Protein AF-A0A370EHD8-F1 (afdb_monomer)

pLDDT: mean 83.53, std 10.85, range [43.06, 94.75]

Sequence (79 aa):
MDTREITLKPLPQCATKAELMNWYLKSNYTADMIRKSINQIIADTRGLPIDKAKFVKNIRAKELTLFVKEFDVPVGYKL

Solvent-accessible surface area (backbone atoms only — not comparable to full-atom values): 4742 Å² total; per-residue (Å²): 132,90,81,70,80,80,80,57,40,71,63,70,64,60,47,38,58,66,56,54,47,62,51,40,62,80,44,102,50,53,73,65,57,55,52,51,50,54,20,46,45,45,9,67,78,67,76,40,60,55,78,61,26,62,73,56,54,74,41,50,46,71,49,49,51,53,49,36,71,74,71,47,78,46,86,66,44,38,133

Foldseek 3Di:
DPPDPLQFAADDQKDWLVRQLVLCVPPPDDSVRSLQLLLVLQCVVVVHDSVVSSPDGMAGSVSVVVSCVVRPDGPRHDD

Secondary structure (DSSP, 8-state):
-------PEEPPS-EEHHHHHHHHTTTT--HHHHHHHHHHHHHHHHT--HHHHTT--EE-HHHHHHHHHHH-PPTTEE-

Structure (mmCIF, N/CA/C/O backbone):
data_AF-A0A370EHD8-F1
#
_entry.id   AF-A0A370EHD8-F1
#
loop_
_atom_site.group_PDB
_atom_site.id
_atom_site.type_symbol
_atom_site.label_atom_id
_atom_site.label_alt_id
_atom_site.label_comp_id
_atom_site.label_asym_id
_atom_site.label_entity_id
_atom_site.label_seq_id
_atom_site.pdbx_PDB_in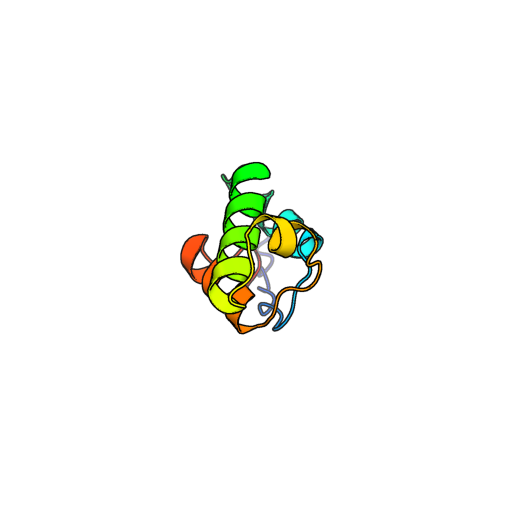s_code
_atom_site.Cartn_x
_atom_site.Cartn_y
_atom_site.Cartn_z
_atom_site.occupancy
_atom_site.B_iso_or_equiv
_atom_site.auth_seq_id
_atom_site.auth_comp_id
_atom_site.auth_asym_id
_atom_site.auth_atom_id
_atom_site.pdbx_PDB_model_num
ATOM 1 N N . MET A 1 1 ? 20.458 -11.273 -29.794 1.00 43.06 1 MET A N 1
ATOM 2 C CA . MET A 1 1 ? 19.499 -10.663 -28.852 1.00 43.06 1 MET A C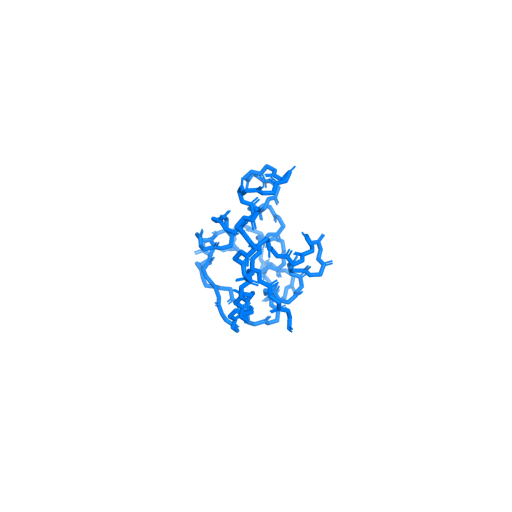A 1
ATOM 3 C C . MET A 1 1 ? 19.395 -11.612 -27.677 1.00 43.06 1 MET A C 1
ATOM 5 O O . MET A 1 1 ? 19.070 -12.768 -27.893 1.00 43.06 1 MET A O 1
ATOM 9 N N . ASP A 1 2 ? 19.814 -11.174 -26.495 1.00 45.84 2 ASP A N 1
ATOM 10 C CA . ASP A 1 2 ? 19.925 -12.010 -25.294 1.00 45.84 2 ASP A CA 1
ATOM 11 C C . ASP A 1 2 ? 18.520 -12.143 -24.671 1.00 45.84 2 ASP A C 1
ATOM 13 O O . ASP A 1 2 ? 18.090 -11.304 -23.879 1.00 45.84 2 ASP A O 1
ATOM 17 N N . THR A 1 3 ? 17.736 -13.124 -25.129 1.00 52.81 3 THR A N 1
ATOM 18 C CA . THR A 1 3 ? 16.397 -13.441 -24.605 1.00 52.81 3 THR A CA 1
ATOM 19 C C . THR A 1 3 ? 16.535 -14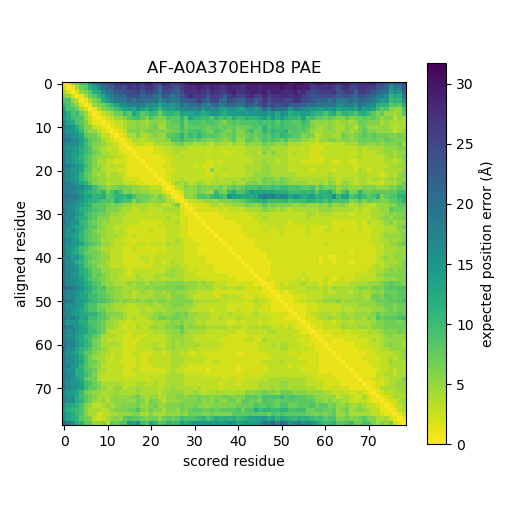.147 -23.263 1.00 52.81 3 THR A C 1
ATOM 21 O O . THR A 1 3 ? 16.379 -15.361 -23.160 1.00 52.81 3 THR A O 1
ATOM 24 N N . ARG A 1 4 ? 16.858 -13.385 -22.217 1.00 58.78 4 ARG A N 1
ATOM 25 C CA . ARG A 1 4 ? 16.724 -13.872 -20.843 1.00 58.78 4 ARG A CA 1
ATOM 26 C C . ARG A 1 4 ? 15.237 -13.966 -20.548 1.00 58.78 4 ARG A C 1
ATOM 28 O O . ARG A 1 4 ? 14.561 -12.941 -20.482 1.00 58.78 4 ARG A O 1
ATOM 35 N N . GLU A 1 5 ? 14.732 -15.185 -20.410 1.00 57.22 5 GLU A N 1
ATOM 36 C CA . GLU A 1 5 ? 13.393 -15.430 -19.887 1.00 57.22 5 GLU A CA 1
ATOM 37 C C . GLU A 1 5 ? 13.252 -14.681 -18.558 1.00 57.22 5 GLU A C 1
ATOM 39 O O . GLU A 1 5 ? 13.962 -14.945 -17.585 1.00 57.22 5 GLU A O 1
ATOM 44 N N . ILE A 1 6 ? 12.380 -13.674 -18.529 1.00 63.94 6 ILE A N 1
ATOM 45 C CA . ILE A 1 6 ? 12.093 -12.938 -17.302 1.00 63.94 6 ILE A CA 1
ATOM 46 C C . ILE A 1 6 ? 11.199 -13.848 -16.462 1.00 63.94 6 ILE A C 1
ATOM 48 O O . ILE A 1 6 ? 9.976 -13.838 -16.597 1.00 63.94 6 ILE A O 1
ATOM 52 N N . THR A 1 7 ? 11.804 -14.665 -15.602 1.00 70.62 7 THR A N 1
ATOM 53 C CA . THR A 1 7 ? 11.055 -15.482 -14.646 1.00 70.62 7 THR A CA 1
ATOM 54 C C . THR A 1 7 ? 10.345 -14.566 -13.648 1.00 70.62 7 THR A C 1
ATOM 56 O O . THR A 1 7 ? 10.964 -14.023 -12.731 1.00 70.62 7 THR A O 1
ATOM 59 N N . LEU A 1 8 ? 9.035 -14.375 -13.835 1.00 74.75 8 LEU A N 1
ATOM 60 C CA . LEU A 1 8 ? 8.195 -13.579 -12.938 1.00 74.75 8 LEU A CA 1
ATOM 61 C C . LEU A 1 8 ? 8.064 -14.264 -11.573 1.00 74.75 8 LEU A C 1
ATOM 63 O O . LEU A 1 8 ? 7.730 -15.452 -11.484 1.00 74.75 8 LEU A O 1
ATOM 67 N N . LYS A 1 9 ? 8.291 -13.501 -10.501 1.00 75.12 9 LYS A N 1
ATOM 68 C CA . LYS A 1 9 ? 8.164 -13.989 -9.123 1.00 75.12 9 LYS A CA 1
ATOM 69 C C . LYS A 1 9 ? 6.690 -14.024 -8.701 1.00 75.12 9 LYS A C 1
ATOM 71 O O . LYS A 1 9 ? 5.944 -13.116 -9.059 1.00 75.12 9 LYS A O 1
ATOM 76 N N . PRO A 1 10 ? 6.238 -15.031 -7.937 1.00 78.50 10 PRO A N 1
ATOM 77 C CA . PRO A 1 10 ? 4.897 -14.990 -7.364 1.00 78.50 10 PRO A CA 1
ATOM 78 C C . PRO A 1 10 ? 4.778 -13.810 -6.393 1.00 78.50 10 PRO A C 1
ATOM 80 O O . PRO A 1 10 ? 5.723 -13.511 -5.655 1.00 78.50 10 PRO A O 1
ATOM 83 N N . LEU A 1 11 ? 3.628 -13.136 -6.396 1.00 78.69 11 LEU A N 1
ATOM 84 C CA . LEU A 1 11 ? 3.340 -12.086 -5.427 1.00 78.69 11 LEU A CA 1
ATOM 85 C C . LEU A 1 11 ? 3.276 -12.706 -4.014 1.00 78.69 11 LEU A C 1
ATOM 87 O O . LEU A 1 11 ? 2.561 -13.691 -3.812 1.00 78.69 11 LEU A O 1
ATOM 91 N N . PRO A 1 12 ? 4.025 -12.192 -3.023 1.00 79.75 12 PRO A N 1
ATOM 92 C CA . PRO A 1 12 ? 3.991 -12.757 -1.679 1.00 79.75 12 PRO A CA 1
ATOM 93 C C . PRO A 1 12 ? 2.621 -12.546 -1.022 1.00 79.75 12 PRO A C 1
ATOM 95 O O . PRO A 1 12 ? 1.914 -11.587 -1.310 1.00 79.75 12 PRO A O 1
ATOM 98 N N . GLN A 1 13 ? 2.249 -13.431 -0.094 1.00 78.00 13 GLN A N 1
ATOM 99 C CA . GLN A 1 13 ? 0.972 -13.335 0.633 1.00 78.00 13 GLN A CA 1
ATOM 100 C C . GLN A 1 13 ? 0.980 -12.256 1.726 1.00 78.00 13 GLN A C 1
ATOM 102 O O . GLN A 1 13 ? -0.065 -11.884 2.255 1.00 78.00 13 GLN A O 1
ATOM 107 N N . CYS A 1 14 ? 2.153 -11.753 2.094 1.00 78.50 14 CYS A N 1
ATOM 108 C CA . CYS A 1 14 ? 2.322 -10.672 3.049 1.00 78.50 14 CYS A CA 1
ATOM 109 C C . CYS A 1 14 ? 3.420 -9.730 2.565 1.00 78.50 14 CYS A C 1
ATOM 111 O O . CYS A 1 14 ? 4.342 -10.132 1.857 1.00 78.50 14 CYS A O 1
ATOM 113 N N . ALA A 1 15 ? 3.292 -8.462 2.936 1.00 86.50 15 ALA A N 1
ATOM 114 C CA . ALA A 1 15 ? 4.268 -7.438 2.611 1.00 86.50 15 ALA A CA 1
ATOM 115 C C . ALA A 1 15 ? 4.330 -6.411 3.737 1.00 86.50 15 ALA A C 1
ATOM 117 O O . ALA A 1 15 ? 3.394 -6.238 4.523 1.00 86.50 15 ALA A O 1
ATOM 118 N N . THR A 1 16 ? 5.427 -5.684 3.799 1.00 89.19 16 THR A N 1
ATOM 119 C CA . THR A 1 16 ? 5.551 -4.466 4.587 1.00 89.19 16 THR A CA 1
ATOM 120 C C . THR A 1 16 ? 5.267 -3.251 3.714 1.00 89.19 16 THR A C 1
ATOM 122 O O . THR A 1 16 ? 5.408 -3.288 2.491 1.00 89.19 16 THR A O 1
ATOM 125 N N . LYS A 1 17 ? 4.927 -2.121 4.343 1.00 86.62 17 LYS A N 1
ATOM 126 C CA . LYS A 1 17 ? 4.833 -0.835 3.629 1.00 86.62 17 LYS A CA 1
ATOM 127 C C . LYS A 1 17 ? 6.101 -0.512 2.844 1.00 86.62 17 LYS A C 1
ATOM 129 O O . LYS A 1 17 ? 6.008 0.012 1.745 1.00 86.62 17 LYS A O 1
ATOM 134 N N . ALA A 1 18 ? 7.272 -0.821 3.396 1.00 86.62 18 ALA A N 1
ATOM 135 C CA . ALA A 1 18 ? 8.547 -0.547 2.742 1.00 86.62 18 ALA A CA 1
ATOM 136 C C . ALA A 1 18 ? 8.735 -1.387 1.468 1.00 86.62 18 ALA A C 1
ATOM 138 O O . ALA A 1 18 ? 9.156 -0.854 0.445 1.00 86.62 18 ALA A O 1
ATOM 139 N N . GLU A 1 19 ? 8.379 -2.673 1.508 1.00 87.50 19 GLU A N 1
ATOM 140 C CA . GLU A 1 19 ? 8.438 -3.554 0.336 1.00 87.50 19 GLU A CA 1
ATOM 141 C C . GLU A 1 19 ? 7.463 -3.107 -0.750 1.00 87.50 19 GLU A C 1
ATOM 143 O O . GLU A 1 19 ? 7.863 -2.964 -1.903 1.00 87.50 19 GLU A O 1
ATOM 148 N N . LEU A 1 20 ? 6.222 -2.795 -0.367 1.00 85.62 20 LEU A N 1
ATOM 149 C CA . LEU A 1 20 ? 5.213 -2.300 -1.297 1.00 85.62 20 LEU A CA 1
ATOM 150 C C . LEU A 1 20 ? 5.637 -0.978 -1.948 1.00 85.62 20 LEU A C 1
ATOM 152 O O . LEU A 1 20 ? 5.531 -0.819 -3.159 1.00 85.62 20 LEU A O 1
ATOM 156 N N . MET A 1 21 ? 6.215 -0.058 -1.176 1.00 86.62 21 MET A N 1
ATOM 157 C CA . MET A 1 21 ? 6.817 1.154 -1.732 1.00 86.62 21 MET A CA 1
ATOM 158 C C . MET A 1 21 ? 7.919 0.817 -2.739 1.00 86.62 21 MET A C 1
ATOM 160 O O . MET A 1 21 ? 7.913 1.346 -3.842 1.00 86.62 21 MET A O 1
ATOM 164 N N . ASN A 1 22 ? 8.840 -0.088 -2.409 1.00 86.31 22 ASN A N 1
ATOM 165 C CA . ASN A 1 22 ? 9.948 -0.444 -3.297 1.00 86.31 22 ASN A CA 1
ATOM 166 C C . ASN A 1 22 ? 9.480 -1.085 -4.618 1.00 86.31 22 ASN A C 1
ATOM 168 O O . ASN A 1 22 ? 10.064 -0.831 -5.670 1.00 86.31 22 ASN A O 1
ATOM 172 N N . TRP A 1 23 ? 8.417 -1.893 -4.585 1.00 85.12 23 TRP A N 1
ATOM 173 C CA . TRP A 1 23 ? 7.875 -2.528 -5.790 1.00 85.12 23 TRP A CA 1
ATOM 174 C C . TRP A 1 23 ? 7.268 -1.522 -6.766 1.00 85.12 23 TRP A C 1
ATOM 176 O O . TRP A 1 23 ? 7.462 -1.661 -7.971 1.00 85.12 23 TRP A O 1
ATOM 186 N N . TYR A 1 24 ? 6.587 -0.497 -6.252 1.00 84.12 24 TYR A N 1
ATOM 187 C CA . TYR A 1 24 ? 5.847 0.467 -7.070 1.00 84.12 24 TYR A CA 1
ATOM 188 C C . TYR A 1 24 ? 6.574 1.803 -7.264 1.00 84.12 24 TYR A C 1
ATOM 190 O O . TYR A 1 24 ? 6.156 2.598 -8.095 1.00 84.12 24 TYR A O 1
ATOM 198 N N . LEU A 1 25 ? 7.700 2.042 -6.581 1.00 74.69 25 LEU A N 1
ATOM 199 C CA . LEU A 1 25 ? 8.589 3.184 -6.853 1.00 74.69 25 LEU A CA 1
ATOM 200 C C . LEU A 1 25 ? 9.193 3.142 -8.264 1.00 74.69 25 LEU A C 1
ATOM 202 O O . LEU A 1 25 ? 9.611 4.171 -8.781 1.00 74.69 25 LEU A O 1
ATOM 206 N N . LYS A 1 26 ? 9.256 1.955 -8.880 1.00 69.44 26 LYS A N 1
ATOM 207 C CA . LYS A 1 26 ? 9.660 1.777 -10.284 1.00 69.44 26 LYS A CA 1
ATOM 208 C C . LYS A 1 26 ? 8.510 1.991 -11.273 1.00 69.44 26 LYS A C 1
ATOM 210 O O . LYS A 1 26 ? 8.744 1.970 -12.478 1.00 69.44 26 LYS A O 1
ATOM 215 N N . SER A 1 27 ? 7.291 2.158 -10.772 1.00 70.81 27 SER A N 1
ATOM 216 C CA . SER A 1 27 ? 6.092 2.437 -11.558 1.00 70.81 27 SER A CA 1
ATOM 217 C C . SER A 1 27 ? 5.869 3.951 -11.658 1.00 70.81 27 SER A C 1
ATOM 219 O O . SER A 1 27 ? 6.473 4.729 -10.924 1.00 70.81 27 SER A O 1
ATOM 221 N N . ASN A 1 28 ? 4.953 4.391 -12.523 1.00 78.31 28 ASN A N 1
ATOM 222 C CA . ASN A 1 28 ? 4.613 5.812 -12.718 1.00 78.31 28 ASN A CA 1
ATOM 223 C C . ASN A 1 28 ? 3.873 6.463 -11.522 1.00 78.31 28 ASN A C 1
ATOM 225 O O . ASN A 1 28 ? 3.249 7.512 -11.674 1.00 78.31 28 ASN A O 1
ATOM 229 N N . TYR A 1 29 ? 3.912 5.857 -10.332 1.00 83.69 29 TYR A N 1
ATOM 230 C CA . TYR A 1 29 ? 3.214 6.334 -9.142 1.00 83.69 29 TYR A CA 1
ATOM 231 C C . TYR A 1 29 ? 4.164 7.070 -8.204 1.00 83.69 29 TYR A C 1
ATOM 233 O O . TYR A 1 29 ? 5.286 6.641 -7.942 1.00 83.69 29 TYR A O 1
ATOM 241 N N . THR A 1 30 ? 3.687 8.172 -7.631 1.00 86.56 30 THR A N 1
ATOM 242 C CA . THR A 1 30 ? 4.463 8.889 -6.618 1.00 86.56 30 THR A CA 1
ATOM 243 C C . THR A 1 30 ? 4.441 8.143 -5.284 1.00 86.56 30 THR A C 1
ATOM 245 O O . THR A 1 30 ? 3.457 7.496 -4.913 1.00 86.56 30 THR A O 1
ATOM 248 N N . ALA A 1 31 ? 5.518 8.292 -4.511 1.00 86.81 31 ALA A N 1
ATOM 249 C CA . ALA A 1 31 ? 5.630 7.740 -3.164 1.00 86.81 31 ALA A CA 1
ATOM 250 C C . ALA A 1 31 ? 4.446 8.129 -2.256 1.00 86.81 31 ALA A C 1
ATOM 252 O O . ALA A 1 31 ? 3.983 7.325 -1.447 1.00 86.81 31 ALA A O 1
ATOM 253 N N . ASP A 1 32 ? 3.929 9.348 -2.399 1.00 89.38 32 ASP A N 1
ATOM 254 C CA . ASP A 1 32 ? 2.808 9.831 -1.594 1.00 89.38 32 ASP A CA 1
ATOM 255 C C . ASP A 1 32 ? 1.476 9.194 -1.982 1.00 89.38 32 ASP A C 1
ATOM 257 O O . ASP A 1 32 ? 0.674 8.901 -1.093 1.00 89.38 32 ASP A O 1
ATOM 261 N N . MET A 1 33 ? 1.249 8.919 -3.270 1.00 89.69 33 MET A N 1
ATOM 262 C CA . MET A 1 33 ? 0.065 8.178 -3.719 1.00 89.69 33 MET A CA 1
ATOM 263 C C . MET A 1 33 ? 0.053 6.762 -3.146 1.00 89.69 33 MET A C 1
ATOM 265 O O . MET A 1 33 ? -0.940 6.359 -2.540 1.00 89.69 33 MET A O 1
ATOM 269 N N . ILE A 1 34 ? 1.180 6.050 -3.251 1.00 89.19 34 ILE A N 1
ATOM 270 C CA . ILE A 1 34 ? 1.322 4.686 -2.725 1.00 89.19 34 ILE A CA 1
ATOM 271 C C . ILE A 1 34 ? 1.076 4.677 -1.209 1.00 89.19 34 ILE A C 1
ATOM 273 O O . ILE A 1 34 ? 0.279 3.885 -0.707 1.00 89.19 34 ILE A O 1
ATOM 277 N N . ARG A 1 35 ? 1.695 5.602 -0.458 1.00 90.38 35 ARG A N 1
ATOM 278 C CA . ARG A 1 35 ? 1.480 5.709 0.996 1.00 90.38 35 ARG A CA 1
ATOM 279 C C . ARG A 1 35 ? 0.025 5.988 1.347 1.00 90.38 35 ARG A C 1
ATOM 281 O O . ARG A 1 35 ? -0.492 5.373 2.279 1.00 90.38 35 ARG A O 1
ATOM 288 N N . LYS A 1 36 ? -0.617 6.935 0.655 1.00 92.00 36 LYS A N 1
ATOM 289 C CA . LYS A 1 36 ? -2.013 7.303 0.918 1.00 92.00 36 LYS A CA 1
ATOM 290 C C . LYS A 1 36 ? -2.946 6.124 0.668 1.00 92.00 36 LYS A C 1
ATOM 292 O O . LYS A 1 36 ? -3.703 5.803 1.579 1.00 92.00 36 LYS A O 1
ATOM 297 N N . SER A 1 37 ? -2.834 5.444 -0.475 1.00 92.00 37 SER A N 1
ATOM 298 C CA . SER A 1 37 ? -3.687 4.284 -0.766 1.00 92.00 37 SER A CA 1
ATOM 299 C C . SER A 1 37 ? -3.452 3.141 0.227 1.00 92.00 37 SER A C 1
ATOM 301 O O . SER A 1 37 ? -4.409 2.663 0.830 1.00 92.00 37 SER A O 1
ATOM 303 N N . ILE A 1 38 ? -2.200 2.764 0.526 1.00 91.81 38 ILE A N 1
ATOM 304 C CA . ILE A 1 38 ? -1.941 1.691 1.503 1.00 91.81 38 ILE A CA 1
ATOM 305 C C . ILE A 1 38 ? -2.538 2.033 2.874 1.00 91.81 38 ILE A C 1
ATOM 307 O O . ILE A 1 38 ? -3.124 1.174 3.534 1.00 91.81 38 ILE A O 1
ATOM 311 N N . ASN A 1 39 ? -2.400 3.283 3.326 1.00 94.00 39 ASN A N 1
ATOM 312 C CA . ASN A 1 39 ? -2.994 3.715 4.589 1.00 94.00 39 ASN A CA 1
ATOM 313 C C . ASN A 1 39 ? -4.526 3.663 4.542 1.00 94.00 39 ASN A C 1
ATOM 315 O O . ASN A 1 39 ? -5.127 3.235 5.524 1.00 94.00 39 ASN A O 1
ATOM 319 N N . GLN A 1 40 ? -5.133 4.067 3.425 1.00 94.25 40 GLN A N 1
ATOM 320 C CA . GLN A 1 40 ? -6.579 4.039 3.225 1.00 94.25 40 GLN A CA 1
ATOM 321 C C . GLN A 1 40 ? -7.111 2.602 3.238 1.00 94.25 40 GLN A C 1
ATOM 323 O O . GLN A 1 40 ? -7.989 2.284 4.029 1.00 94.25 40 GLN A O 1
ATOM 328 N N . ILE A 1 41 ? -6.488 1.693 2.486 1.00 93.75 41 ILE A N 1
ATOM 329 C CA . ILE A 1 41 ? -6.853 0.272 2.463 1.00 93.75 41 ILE A CA 1
ATOM 330 C C . ILE A 1 41 ? -6.745 -0.347 3.860 1.00 93.75 41 ILE A C 1
ATOM 332 O O . ILE A 1 41 ? -7.627 -1.098 4.276 1.00 93.75 41 ILE A O 1
ATOM 336 N N . ILE A 1 42 ? -5.689 -0.040 4.618 1.00 93.50 42 ILE A N 1
ATOM 337 C CA . ILE A 1 42 ? -5.547 -0.523 6.000 1.00 93.50 42 ILE A CA 1
ATOM 338 C C . ILE A 1 42 ? -6.645 0.060 6.899 1.00 93.50 42 ILE A C 1
ATOM 340 O O . ILE A 1 42 ? -7.198 -0.669 7.723 1.00 93.50 42 ILE A O 1
ATOM 344 N N . ALA A 1 43 ? -6.950 1.354 6.767 1.00 94.75 43 ALA A N 1
ATOM 345 C CA . ALA A 1 43 ? -8.008 2.015 7.526 1.00 94.75 43 ALA A CA 1
ATOM 346 C C . ALA A 1 43 ? -9.369 1.353 7.263 1.00 94.75 43 ALA A C 1
ATOM 348 O O . ALA A 1 43 ? -10.027 0.923 8.211 1.00 94.75 43 ALA A O 1
ATOM 349 N N . ASP A 1 44 ? -9.719 1.159 5.993 1.00 93.75 44 ASP A N 1
ATOM 350 C CA . ASP A 1 44 ? -11.006 0.609 5.564 1.00 93.75 44 ASP A CA 1
ATOM 351 C C . ASP A 1 44 ? -11.156 -0.865 5.947 1.00 93.75 44 ASP A C 1
ATOM 353 O O . ASP A 1 44 ? -12.174 -1.288 6.491 1.00 93.75 44 ASP A O 1
ATOM 357 N N . THR A 1 45 ? -10.117 -1.672 5.719 1.00 94.00 45 THR A N 1
ATOM 358 C CA . THR A 1 45 ? -10.171 -3.117 5.998 1.00 94.00 45 THR A CA 1
ATOM 359 C C . THR A 1 45 ? -10.124 -3.458 7.483 1.00 94.00 45 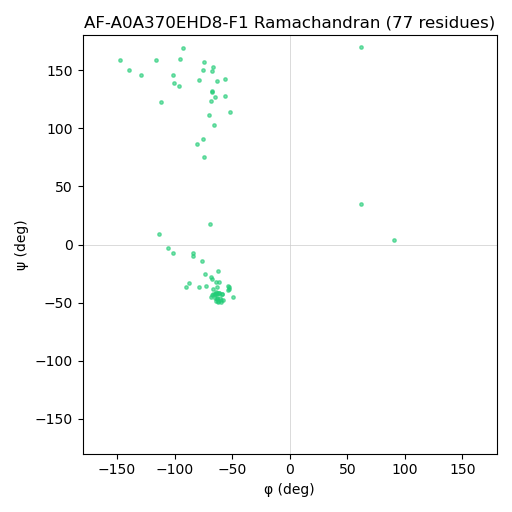THR A C 1
ATOM 361 O O . THR A 1 45 ? -10.600 -4.530 7.868 1.00 94.00 45 THR A O 1
ATOM 364 N N . ARG A 1 46 ? -9.538 -2.593 8.320 1.00 92.94 46 ARG A N 1
ATOM 365 C CA . ARG A 1 46 ? -9.410 -2.813 9.771 1.00 92.94 46 ARG A CA 1
ATOM 366 C C . ARG A 1 46 ? -10.359 -1.955 10.607 1.00 92.94 46 ARG A C 1
ATOM 368 O O . ARG A 1 46 ? -10.339 -2.099 11.827 1.00 92.94 46 ARG A O 1
ATOM 375 N N . GLY A 1 47 ? -11.147 -1.073 9.990 1.00 92.44 47 GLY A N 1
ATOM 376 C CA . GLY A 1 47 ? -12.012 -0.124 10.697 1.00 92.44 47 GLY A CA 1
ATOM 377 C C . GLY A 1 47 ? -11.226 0.850 11.581 1.00 92.44 47 GLY A C 1
ATOM 378 O O . GLY A 1 47 ? -11.657 1.180 12.684 1.00 92.44 47 GLY A O 1
ATOM 379 N N . LEU A 1 48 ? -10.030 1.255 11.144 1.00 91.44 48 LEU A N 1
ATOM 380 C CA . LEU A 1 48 ? -9.145 2.141 11.903 1.00 91.44 48 LEU A CA 1
ATOM 381 C C . LEU A 1 48 ? -9.218 3.575 11.366 1.00 91.44 48 LEU A C 1
ATOM 383 O O . LEU A 1 48 ? -9.278 3.763 10.155 1.00 91.44 48 LEU A O 1
ATOM 387 N N . PRO A 1 49 ? -9.087 4.602 12.226 1.00 92.81 49 PRO A N 1
ATOM 388 C CA . PRO A 1 49 ? -8.817 5.958 11.765 1.00 92.81 49 PRO A CA 1
ATOM 389 C C . PRO A 1 49 ? -7.541 6.005 10.916 1.00 92.81 49 PRO A C 1
ATOM 391 O O . PRO A 1 49 ? -6.544 5.353 11.256 1.00 92.81 49 PRO A O 1
ATOM 394 N N . ILE A 1 50 ? -7.535 6.827 9.864 1.00 90.50 50 ILE A N 1
ATOM 395 C CA . ILE A 1 50 ? -6.400 6.955 8.934 1.00 90.50 50 ILE A CA 1
ATOM 396 C C . ILE A 1 50 ? -5.082 7.268 9.657 1.00 90.50 50 ILE A C 1
ATOM 398 O O . ILE A 1 50 ? -4.025 6.740 9.307 1.00 90.50 50 ILE A O 1
ATOM 402 N N . ASP A 1 51 ? -5.141 8.059 10.729 1.00 89.94 51 ASP A N 1
ATOM 403 C CA . ASP A 1 51 ? -3.971 8.435 1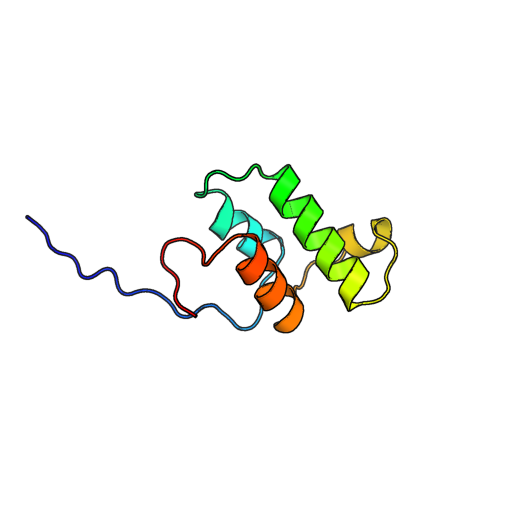1.521 1.00 89.94 51 ASP A CA 1
ATOM 404 C C . ASP A 1 51 ? -3.362 7.257 12.277 1.00 89.94 51 ASP A C 1
ATOM 406 O O . ASP A 1 51 ? -2.147 7.198 12.441 1.00 89.94 51 ASP A O 1
ATOM 410 N N . LYS A 1 52 ? -4.174 6.265 12.660 1.00 89.06 52 LYS A N 1
ATOM 411 C CA . LYS A 1 52 ? -3.678 5.012 13.242 1.00 89.06 52 LYS A CA 1
ATOM 412 C C . LYS A 1 52 ? -3.157 4.064 12.163 1.00 89.06 52 LYS A C 1
ATOM 414 O O . LYS A 1 52 ? -2.145 3.396 12.373 1.00 89.06 52 LYS A O 1
ATOM 419 N N . ALA A 1 53 ? -3.797 4.039 10.993 1.00 89.25 53 ALA A N 1
ATOM 420 C CA . ALA A 1 53 ? -3.379 3.207 9.867 1.00 89.25 53 ALA A CA 1
ATOM 421 C C . ALA A 1 53 ? -1.966 3.559 9.364 1.00 89.25 53 ALA A C 1
ATOM 423 O O . ALA A 1 53 ? -1.215 2.662 8.972 1.00 89.25 53 ALA A O 1
ATOM 424 N N . LYS A 1 54 ? -1.551 4.833 9.455 1.00 88.62 54 LYS A N 1
ATOM 425 C CA . LYS A 1 54 ? -0.190 5.304 9.117 1.00 88.62 54 LYS A CA 1
ATOM 426 C C . LYS A 1 54 ? 0.917 4.527 9.840 1.00 88.62 54 LYS A C 1
ATOM 428 O O . LYS A 1 54 ? 1.918 4.185 9.211 1.00 88.62 54 LYS A O 1
ATOM 433 N N . PHE A 1 55 ? 0.718 4.171 11.108 1.00 89.56 55 PHE A N 1
ATOM 434 C CA . PHE A 1 55 ? 1.733 3.497 11.932 1.00 89.56 55 PHE A CA 1
ATOM 435 C C . PHE A 1 55 ? 1.781 1.974 11.756 1.00 89.56 55 PHE A C 1
ATOM 437 O O . PHE A 1 55 ? 2.712 1.318 12.225 1.00 89.56 55 PHE A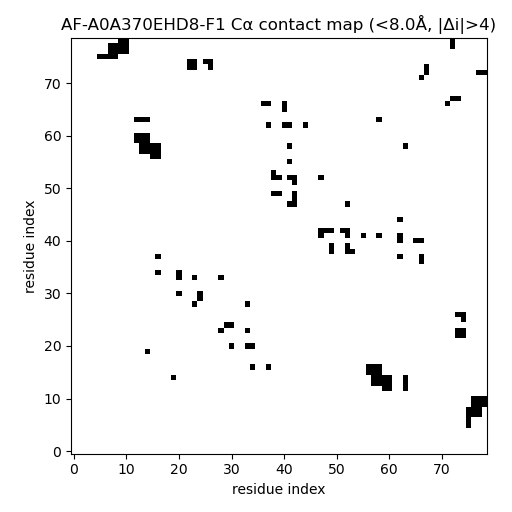 O 1
ATOM 444 N N . VAL A 1 56 ? 0.806 1.391 11.057 1.00 88.31 56 VAL A N 1
ATOM 445 C CA . VAL A 1 56 ? 0.800 -0.041 10.746 1.00 88.31 56 VAL A CA 1
ATOM 446 C C . VAL A 1 56 ? 1.929 -0.353 9.765 1.00 88.31 56 VAL A C 1
ATOM 448 O O . VAL A 1 56 ? 1.979 0.225 8.688 1.00 88.31 56 VAL A O 1
ATOM 451 N N . LYS A 1 57 ? 2.831 -1.275 10.108 1.00 86.62 57 LYS A N 1
ATOM 452 C CA . LYS A 1 57 ? 3.957 -1.660 9.233 1.00 86.62 57 LYS A CA 1
ATOM 453 C C . LYS A 1 57 ? 3.623 -2.823 8.296 1.00 86.62 57 LYS A C 1
ATOM 455 O O . LYS A 1 57 ? 4.070 -2.829 7.151 1.00 86.62 57 LYS A O 1
ATOM 460 N N . ASN A 1 58 ? 2.827 -3.770 8.792 1.00 89.56 58 ASN A N 1
ATOM 461 C CA . ASN A 1 58 ? 2.524 -5.032 8.120 1.00 89.56 58 ASN A CA 1
ATOM 462 C C . ASN A 1 58 ? 1.205 -4.957 7.358 1.00 89.56 58 ASN A C 1
ATOM 464 O O . ASN A 1 58 ? 0.194 -4.498 7.903 1.00 89.56 58 ASN A O 1
ATOM 468 N N . ILE A 1 59 ? 1.222 -5.490 6.143 1.00 90.50 59 ILE A N 1
ATOM 469 C CA . ILE A 1 59 ? 0.109 -5.504 5.204 1.00 90.50 59 ILE A CA 1
ATOM 470 C C . ILE A 1 59 ? -0.354 -6.951 5.060 1.00 90.50 59 ILE A C 1
ATOM 472 O O . ILE A 1 59 ? 0.429 -7.855 4.761 1.00 90.50 59 ILE A O 1
ATOM 476 N N . ARG A 1 60 ? -1.633 -7.179 5.356 1.00 90.88 60 ARG A N 1
ATOM 477 C CA . ARG A 1 60 ? -2.267 -8.500 5.295 1.00 90.88 60 ARG A CA 1
ATOM 478 C C . ARG A 1 60 ? -2.500 -8.899 3.839 1.00 90.88 60 ARG A C 1
ATOM 480 O O . ARG A 1 60 ? -2.691 -8.035 2.989 1.00 90.88 60 ARG A O 1
ATOM 487 N N . ALA A 1 61 ? -2.619 -10.198 3.573 1.00 87.94 61 ALA A N 1
ATOM 488 C CA . ALA A 1 61 ? -2.897 -10.732 2.235 1.00 87.94 61 ALA A CA 1
ATOM 489 C C . ALA A 1 61 ? -4.078 -10.039 1.532 1.00 87.94 61 ALA A C 1
ATOM 491 O O . ALA A 1 61 ? -3.978 -9.646 0.371 1.00 87.94 61 ALA A O 1
ATOM 492 N N . LYS A 1 62 ? -5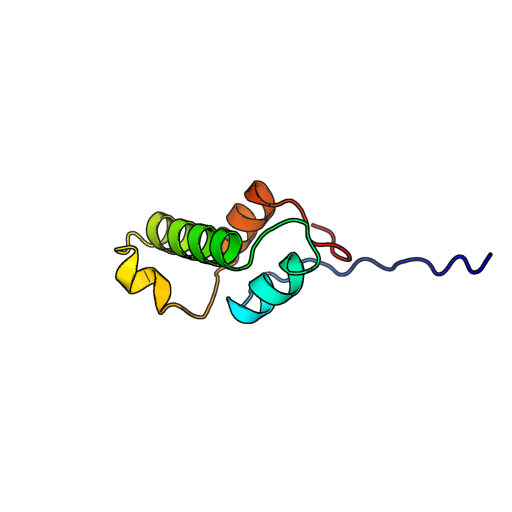.184 -9.821 2.257 1.00 89.50 62 LYS A N 1
ATOM 493 C CA . LYS A 1 62 ? -6.372 -9.131 1.732 1.00 89.50 62 LYS A CA 1
ATOM 494 C C . LYS A 1 62 ? -6.085 -7.674 1.352 1.00 89.50 62 LYS A C 1
ATOM 496 O O . LYS A 1 62 ? -6.544 -7.221 0.312 1.00 89.50 62 LYS A O 1
ATOM 501 N N . GLU A 1 63 ? -5.328 -6.955 2.178 1.00 91.06 63 GLU A N 1
ATOM 502 C CA . GLU A 1 63 ? -4.950 -5.553 1.940 1.00 91.06 63 GLU A CA 1
ATOM 503 C C . GLU A 1 63 ? -4.015 -5.441 0.735 1.00 91.06 63 GLU A C 1
ATOM 505 O O . GLU A 1 63 ? -4.216 -4.596 -0.129 1.00 91.06 63 GLU A O 1
ATOM 510 N N . LEU A 1 64 ? -3.042 -6.348 0.640 1.00 89.50 64 LEU A N 1
ATOM 511 C CA . LEU A 1 64 ? -2.130 -6.423 -0.494 1.00 89.50 64 LEU A CA 1
ATOM 512 C C . LEU A 1 64 ? -2.879 -6.742 -1.795 1.00 89.50 64 LEU A C 1
ATOM 514 O O . LEU A 1 64 ? -2.626 -6.115 -2.816 1.00 89.50 64 LEU A O 1
ATOM 518 N N . THR A 1 65 ? -3.842 -7.665 -1.748 1.00 88.19 65 THR A N 1
ATOM 519 C CA . THR A 1 65 ? -4.686 -8.003 -2.905 1.00 88.19 65 THR A CA 1
ATOM 520 C C . THR A 1 65 ? -5.506 -6.801 -3.371 1.00 88.19 65 THR A C 1
ATOM 522 O O . THR A 1 65 ? -5.625 -6.572 -4.570 1.00 88.19 65 THR A O 1
ATOM 525 N N . LEU A 1 66 ? -6.074 -6.024 -2.441 1.00 90.44 66 LEU A N 1
ATOM 526 C CA . LEU A 1 66 ? -6.805 -4.799 -2.777 1.00 90.44 66 LEU A CA 1
ATOM 527 C C . LEU A 1 66 ? -5.882 -3.748 -3.396 1.00 90.44 66 LEU A C 1
ATOM 529 O O . LEU A 1 66 ? -6.241 -3.156 -4.405 1.00 90.44 66 LEU A O 1
ATOM 533 N N . PHE A 1 67 ? -4.679 -3.583 -2.846 1.00 90.75 67 PHE A N 1
ATOM 534 C CA . PHE A 1 67 ? -3.702 -2.635 -3.370 1.00 90.75 67 PHE A CA 1
ATOM 535 C C . PHE A 1 67 ? -3.257 -2.998 -4.795 1.00 90.75 67 PHE A C 1
ATOM 537 O O . PHE A 1 67 ? -3.258 -2.149 -5.677 1.00 90.75 67 PHE A O 1
ATOM 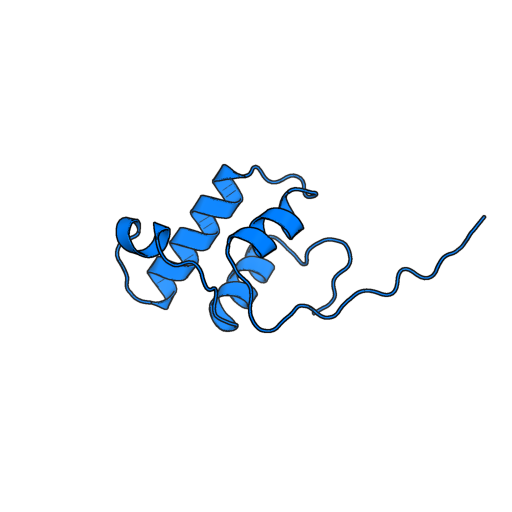544 N N . VAL A 1 68 ? -2.946 -4.272 -5.051 1.00 89.19 68 VAL A N 1
ATOM 545 C CA . VAL A 1 68 ? -2.565 -4.760 -6.390 1.00 89.19 68 VAL A CA 1
ATOM 546 C C . VAL A 1 68 ? -3.713 -4.626 -7.396 1.00 89.19 68 VAL A C 1
ATOM 548 O O . VAL A 1 68 ? -3.470 -4.389 -8.571 1.00 89.19 68 VAL A O 1
ATOM 551 N N . LYS A 1 69 ? -4.972 -4.747 -6.956 1.00 87.25 69 LYS A N 1
ATOM 552 C CA . LYS A 1 69 ? -6.134 -4.480 -7.821 1.00 87.25 69 LYS A CA 1
ATOM 553 C C . LYS A 1 69 ? -6.282 -3.002 -8.191 1.00 87.25 69 LYS A C 1
ATOM 555 O O . LYS A 1 69 ? -6.872 -2.717 -9.224 1.00 87.25 69 LYS A O 1
ATOM 560 N N . GLU A 1 70 ? -5.806 -2.087 -7.348 1.00 87.12 70 GLU A N 1
ATOM 561 C CA . GLU A 1 70 ? -5.885 -0.639 -7.579 1.00 87.12 70 GLU A CA 1
ATOM 562 C C . GLU A 1 70 ? -4.689 -0.108 -8.396 1.00 87.12 70 GLU A C 1
ATOM 564 O O . GLU A 1 70 ? -4.860 0.813 -9.188 1.00 87.12 70 GLU A O 1
ATOM 569 N N . PHE A 1 71 ? -3.496 -0.695 -8.237 1.00 84.75 71 PHE A N 1
ATOM 570 C CA . PHE A 1 71 ? -2.238 -0.211 -8.837 1.00 84.75 71 PHE A CA 1
ATOM 571 C C . PHE A 1 71 ? -1.623 -1.145 -9.893 1.00 84.75 71 PHE A C 1
ATOM 573 O O . PHE A 1 71 ? -0.492 -0.909 -10.323 1.00 84.75 71 PHE A O 1
ATOM 580 N N . ASP A 1 72 ? -2.348 -2.189 -10.295 1.00 84.62 72 ASP A N 1
ATOM 581 C CA . ASP A 1 72 ? -1.873 -3.305 -11.122 1.00 84.62 72 ASP A CA 1
ATOM 582 C C . ASP A 1 72 ? -0.740 -4.132 -10.486 1.00 84.62 72 ASP A C 1
ATOM 584 O O . ASP A 1 72 ? -0.175 -3.805 -9.445 1.00 84.62 72 ASP A O 1
ATOM 588 N N . VAL A 1 73 ? -0.413 -5.275 -11.094 1.00 83.94 73 VAL A N 1
ATOM 589 C CA . VAL A 1 73 ? 0.665 -6.156 -10.617 1.00 83.94 73 VAL A CA 1
ATOM 590 C C . VAL A 1 73 ? 2.022 -5.458 -10.792 1.00 83.94 73 VAL A C 1
ATOM 592 O O . VAL A 1 73 ? 2.312 -4.960 -11.882 1.00 83.94 73 VAL A O 1
ATOM 595 N N . PRO A 1 74 ? 2.894 -5.438 -9.763 1.00 82.19 74 PRO A N 1
ATOM 596 C CA . PRO A 1 74 ? 4.172 -4.753 -9.865 1.00 82.19 74 PRO A CA 1
ATOM 597 C C . PRO A 1 74 ? 5.095 -5.446 -10.871 1.00 82.19 74 PRO A C 1
ATOM 599 O O . PRO A 1 74 ? 5.074 -6.669 -11.036 1.00 82.19 74 PRO A O 1
ATOM 602 N N . VAL A 1 75 ? 5.963 -4.661 -11.514 1.00 77.38 75 VAL A N 1
ATOM 603 C CA . VAL A 1 75 ? 6.892 -5.157 -12.540 1.00 77.38 75 VAL A CA 1
ATOM 604 C C . VAL A 1 75 ? 7.756 -6.294 -11.985 1.00 77.38 75 VAL A C 1
ATOM 606 O O . VAL A 1 75 ? 8.414 -6.153 -10.953 1.00 77.38 75 VAL A O 1
ATOM 609 N N . GLY A 1 76 ? 7.780 -7.423 -12.698 1.00 76.75 76 GLY A N 1
ATOM 610 C CA . GLY A 1 76 ? 8.543 -8.613 -12.310 1.00 76.75 76 GLY A CA 1
ATOM 611 C C . GLY A 1 76 ? 7.781 -9.611 -11.433 1.00 76.75 76 GLY A C 1
ATOM 612 O O . GLY A 1 76 ? 8.377 -10.616 -11.033 1.00 76.75 76 GLY A O 1
ATOM 613 N N . TYR A 1 77 ? 6.491 -9.373 -11.162 1.00 79.19 77 TYR A N 1
ATOM 614 C CA . TYR A 1 77 ? 5.632 -10.278 -10.395 1.00 79.19 77 TYR A CA 1
ATOM 615 C C . TYR A 1 77 ? 4.464 -10.848 -11.212 1.00 79.19 77 TYR A C 1
ATOM 617 O O . TYR A 1 77 ? 4.064 -10.282 -12.227 1.00 79.19 77 TYR A O 1
ATOM 625 N N . LYS A 1 78 ? 3.919 -11.980 -10.751 1.00 77.62 78 LYS A N 1
ATOM 626 C CA . LYS A 1 78 ? 2.674 -12.597 -11.236 1.00 77.62 78 LYS A CA 1
ATOM 627 C C . LYS A 1 78 ? 1.730 -12.923 -1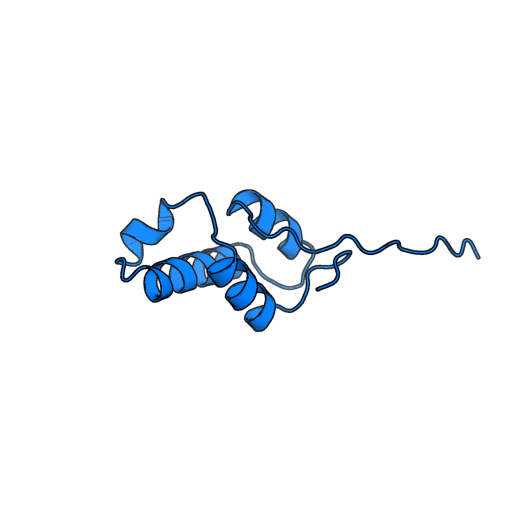0.070 1.00 77.62 78 LYS A C 1
ATOM 629 O O . LYS A 1 78 ? 2.211 -13.247 -8.979 1.00 77.62 78 LYS A O 1
ATOM 634 N N . LEU A 1 79 ? 0.421 -12.802 -10.318 1.00 66.69 79 LEU A N 1
ATOM 635 C CA . LEU A 1 79 ? -0.659 -13.219 -9.408 1.00 66.69 79 LEU A CA 1
ATOM 636 C C . LEU A 1 79 ? -0.808 -14.743 -9.369 1.00 66.69 79 LEU A C 1
ATOM 638 O O . LEU A 1 79 ? -0.542 -15.386 -10.411 1.00 66.69 79 LEU A O 1
#

Radius of gyration: 13.71 Å; Cα contacts (8 Å, |Δi|>4): 80; chains: 1; bounding box: 32×25×42 Å

Mean predicted aligned error: 6.4 Å

Nearest PDB structures (foldseek):
  6ytj-assembly2_BBB  TM=4.085E-01  e=5.719E+00  Synechocystis sp. PCC 6803